Protein AF-A0A6B1FCC4-F1 (afdb_monomer_lite)

Structure (mmCIF, N/CA/C/O backbone):
data_AF-A0A6B1FCC4-F1
#
_entry.id   AF-A0A6B1FCC4-F1
#
loop_
_atom_site.group_PDB
_atom_site.id
_atom_site.type_symbol
_atom_site.label_atom_id
_atom_site.label_alt_id
_atom_site.label_comp_id
_atom_site.label_asym_id
_atom_site.label_entity_id
_atom_site.label_seq_id
_atom_site.pdbx_PDB_ins_code
_atom_site.Cartn_x
_atom_site.Cartn_y
_atom_site.Cartn_z
_atom_site.occupancy
_atom_site.B_iso_or_equiv
_atom_site.auth_seq_id
_atom_site.auth_comp_id
_atom_site.auth_asym_id
_atom_site.auth_atom_id
_atom_site.pdbx_PDB_model_num
ATOM 1 N N . MET A 1 1 ? -3.208 6.688 53.652 1.00 59.78 1 MET A N 1
ATOM 2 C CA . MET A 1 1 ? -4.272 6.665 52.628 1.00 59.78 1 MET A CA 1
ATOM 3 C C . MET A 1 1 ? -3.618 7.049 51.304 1.00 59.78 1 MET A C 1
ATOM 5 O O . MET A 1 1 ? -3.303 8.213 51.113 1.00 59.78 1 MET A O 1
ATOM 9 N N . TYR A 1 2 ? -3.248 6.060 50.486 1.00 59.16 2 TYR A N 1
ATOM 10 C CA . TYR A 1 2 ? -2.604 6.251 49.175 1.00 59.16 2 TYR A CA 1
ATOM 11 C C . TYR A 1 2 ? -3.686 6.532 48.119 1.00 59.16 2 TYR A C 1
ATOM 13 O O . TYR A 1 2 ? -4.648 5.762 48.076 1.00 59.16 2 TYR A O 1
ATOM 21 N N . PRO A 1 3 ? -3.566 7.548 47.248 1.00 72.44 3 PRO A N 1
ATOM 22 C CA . PRO A 1 3 ? -4.316 7.541 46.000 1.00 72.44 3 PRO A CA 1
ATOM 23 C C . PRO A 1 3 ? -3.693 6.515 45.024 1.00 72.44 3 PRO A C 1
ATOM 25 O O . PRO A 1 3 ? -2.464 6.442 44.930 1.00 72.44 3 PRO A O 1
ATOM 28 N N . PRO A 1 4 ? -4.497 5.703 44.312 1.00 66.06 4 PRO A N 1
ATOM 29 C CA . PRO A 1 4 ? -4.002 4.800 43.274 1.00 66.06 4 PRO A CA 1
ATOM 30 C C . PRO A 1 4 ? -3.546 5.554 42.002 1.00 66.06 4 PRO A C 1
ATOM 32 O O . PRO A 1 4 ? -3.928 6.708 41.793 1.00 66.06 4 PRO A O 1
ATOM 35 N N . PRO A 1 5 ? -2.704 4.917 41.162 1.00 59.31 5 PRO A N 1
ATOM 36 C CA . PRO A 1 5 ? -1.879 5.580 40.157 1.00 59.31 5 PRO A CA 1
ATOM 37 C C . PRO A 1 5 ? -2.600 5.889 38.834 1.00 59.31 5 PRO A C 1
ATOM 39 O O . PRO A 1 5 ? -3.477 5.155 38.391 1.00 59.31 5 PRO A O 1
ATOM 42 N N . VAL A 1 6 ? -2.146 6.993 38.230 1.00 55.78 6 VAL A N 1
ATOM 43 C CA . VAL A 1 6 ? -2.090 7.376 36.805 1.00 55.78 6 VAL A CA 1
ATOM 44 C C . VAL A 1 6 ? -2.977 6.584 35.839 1.00 55.78 6 VAL A C 1
ATOM 46 O O . VAL A 1 6 ? -2.739 5.415 35.542 1.00 55.78 6 VAL A O 1
ATOM 49 N N . ALA A 1 7 ? -3.933 7.308 35.254 1.00 50.50 7 ALA A N 1
ATOM 50 C CA . ALA A 1 7 ? -4.760 6.868 34.144 1.00 50.50 7 ALA A CA 1
ATOM 51 C C . ALA A 1 7 ? -3.927 6.270 32.994 1.00 50.50 7 ALA A C 1
ATOM 53 O O . ALA A 1 7 ? -3.061 6.914 32.401 1.00 50.50 7 ALA A O 1
ATOM 54 N N . SER A 1 8 ? -4.248 5.016 32.699 1.00 48.41 8 SER A N 1
ATOM 55 C CA . SER A 1 8 ? -4.041 4.264 31.469 1.00 48.41 8 SER A CA 1
ATOM 56 C C . SER A 1 8 ? -3.736 5.109 30.224 1.00 48.41 8 SER A C 1
ATOM 58 O O . SER A 1 8 ? -4.624 5.732 29.644 1.00 48.41 8 SER A O 1
ATOM 60 N N . HIS A 1 9 ? -2.497 5.014 29.736 1.00 48.09 9 HIS A N 1
ATOM 61 C CA . HIS A 1 9 ? -2.103 5.387 28.372 1.00 48.09 9 HIS A CA 1
ATOM 62 C C . HIS A 1 9 ? -2.623 4.356 27.358 1.00 48.09 9 HIS A C 1
ATOM 64 O O . HIS A 1 9 ? -1.858 3.763 26.597 1.00 48.09 9 HIS A O 1
ATOM 70 N N . LEU A 1 10 ? -3.934 4.111 27.339 1.00 56.69 10 LEU A N 1
ATOM 71 C CA . LEU A 1 10 ? -4.532 3.439 26.194 1.00 56.69 10 LEU A CA 1
ATOM 72 C C . LEU A 1 10 ? -4.536 4.459 25.062 1.00 56.69 10 LEU A C 1
ATOM 74 O O . LEU A 1 10 ? -5.371 5.361 25.030 1.00 56.69 10 LEU A O 1
ATOM 78 N N . GLY A 1 11 ? -3.528 4.352 24.192 1.00 51.94 11 GLY A N 1
ATOM 79 C CA . GLY A 1 11 ? -3.426 5.118 22.961 1.00 51.94 11 GLY A CA 1
ATOM 80 C C . GLY A 1 11 ? -4.750 5.035 22.220 1.00 51.94 11 GLY A C 1
ATOM 81 O O . GLY A 1 11 ? -5.096 3.995 21.662 1.00 51.94 11 GLY A O 1
ATOM 82 N N . ALA A 1 12 ? -5.515 6.124 22.278 1.00 59.56 12 ALA A N 1
ATOM 83 C CA . ALA A 1 12 ? -6.760 6.237 21.548 1.00 59.56 12 ALA A CA 1
ATOM 84 C C . ALA A 1 12 ? -6.462 5.975 20.062 1.00 59.56 12 ALA A C 1
ATOM 86 O O . ALA A 1 12 ? -5.468 6.514 19.556 1.00 59.56 12 ALA A O 1
ATOM 87 N N . PRO A 1 13 ? -7.278 5.171 19.354 1.00 53.16 13 PRO A N 1
ATOM 88 C CA . PRO A 1 13 ? -7.124 5.020 17.917 1.00 53.16 13 PRO A CA 1
ATOM 89 C C . PRO A 1 13 ? -7.157 6.418 17.301 1.00 53.16 13 PRO A C 1
ATOM 91 O O . PRO A 1 13 ? -8.094 7.193 17.518 1.00 53.16 13 PRO A O 1
ATOM 94 N N . LEU A 1 14 ? -6.072 6.779 16.614 1.00 53.84 14 LEU A N 1
ATOM 95 C CA . LEU A 1 14 ? -5.962 8.078 15.974 1.00 53.84 14 LEU A CA 1
ATOM 96 C C . LEU A 1 14 ? -7.146 8.228 15.010 1.00 53.84 14 LEU A C 1
ATOM 98 O O . LEU A 1 14 ? -7.435 7.297 14.257 1.00 53.84 14 LEU A O 1
ATOM 102 N N . PRO A 1 15 ? -7.841 9.376 15.012 1.00 51.91 15 PRO A N 1
ATOM 103 C CA . PRO A 1 15 ? -8.932 9.591 14.080 1.00 51.91 15 PRO A CA 1
ATOM 104 C C . PRO A 1 15 ? -8.414 9.449 12.636 1.00 51.91 15 PRO A C 1
ATOM 106 O O . PRO A 1 15 ? -7.266 9.820 12.373 1.00 51.91 15 PRO A O 1
ATOM 109 N N . PRO A 1 16 ? -9.225 8.943 11.689 1.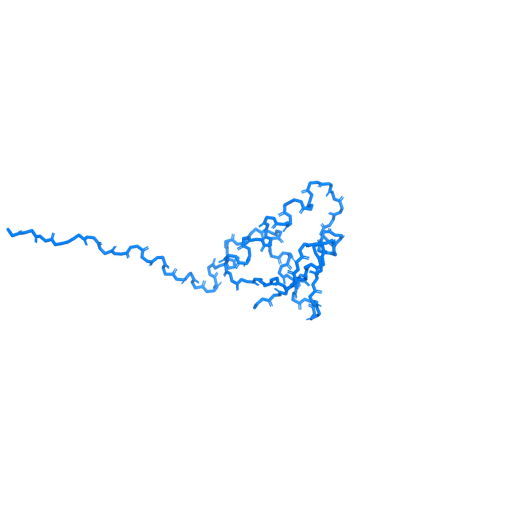00 54.12 16 PRO A N 1
ATOM 110 C CA . PRO A 1 16 ? -8.764 8.520 10.358 1.00 54.12 16 PRO A CA 1
ATOM 111 C C . PRO A 1 16 ? -7.996 9.623 9.612 1.00 54.12 16 PRO A C 1
ATOM 113 O O . PRO A 1 16 ? -6.943 9.379 9.029 1.00 54.12 16 PRO A O 1
ATOM 116 N N . HIS A 1 17 ? -8.432 10.875 9.769 1.00 52.09 17 HIS A N 1
ATOM 117 C CA . HIS A 1 17 ? -7.788 12.056 9.190 1.00 52.09 17 HIS A CA 1
ATOM 118 C C . HIS A 1 17 ? -6.388 12.374 9.763 1.00 52.09 17 HIS A C 1
ATOM 120 O O . HIS A 1 17 ? -5.619 13.119 9.156 1.00 52.09 17 HIS A O 1
ATOM 126 N N . LYS A 1 18 ? -6.037 11.878 10.960 1.00 52.50 18 LYS A N 1
ATOM 127 C CA . LYS A 1 18 ? -4.677 11.992 11.521 1.00 52.50 18 LYS A CA 1
ATOM 128 C C . LYS A 1 18 ? -3.765 10.892 10.997 1.00 52.50 18 LYS A C 1
ATOM 130 O O . LYS A 1 18 ? -2.583 11.168 10.808 1.00 52.50 18 LYS A O 1
ATOM 135 N N . VAL A 1 19 ? -4.300 9.698 10.742 1.00 55.72 19 VAL A N 1
ATOM 136 C CA . VAL A 1 19 ? -3.521 8.592 10.176 1.00 55.72 19 VAL A CA 1
ATOM 137 C C . VAL A 1 19 ? -2.995 8.994 8.800 1.00 55.72 19 VAL A C 1
ATOM 139 O O . VAL A 1 19 ? -1.795 8.913 8.567 1.00 55.72 19 VAL A O 1
ATOM 142 N N . GLU A 1 20 ? -3.839 9.590 7.951 1.00 57.88 20 GLU A N 1
ATOM 143 C CA . GLU A 1 20 ? -3.426 10.090 6.631 1.00 57.88 20 GLU A CA 1
ATOM 144 C C . GLU A 1 20 ? -2.318 11.152 6.692 1.00 57.88 20 GLU A C 1
ATOM 146 O O . GLU A 1 20 ? -1.459 11.195 5.808 1.00 57.88 20 GLU A O 1
ATOM 151 N N . ARG A 1 21 ? -2.277 11.982 7.748 1.00 60.94 21 ARG A N 1
ATOM 152 C CA . ARG A 1 21 ? -1.224 12.995 7.948 1.00 60.94 21 ARG A CA 1
ATOM 153 C C . ARG A 1 21 ? 0.125 12.408 8.371 1.00 60.94 21 ARG A C 1
ATOM 155 O O . ARG A 1 21 ? 1.137 13.046 8.104 1.00 60.94 21 ARG A O 1
ATOM 162 N N . GLY A 1 22 ? 0.144 11.224 8.985 1.00 77.25 22 GLY A N 1
ATOM 163 C CA . GLY A 1 22 ? 1.368 10.533 9.411 1.00 77.25 22 GLY A CA 1
ATOM 164 C C . GLY A 1 22 ? 2.006 9.641 8.343 1.00 77.25 22 GLY A C 1
ATOM 165 O O . GLY A 1 22 ? 3.140 9.209 8.524 1.00 77.25 22 GLY A O 1
ATOM 166 N N . LEU A 1 23 ? 1.302 9.370 7.238 1.00 86.69 23 LEU A N 1
ATOM 167 C CA . LEU A 1 23 ? 1.809 8.490 6.187 1.00 86.69 23 LEU A CA 1
ATOM 168 C C . LEU A 1 23 ? 2.950 9.133 5.398 1.00 86.69 23 LEU A C 1
ATOM 170 O O . LEU A 1 23 ? 2.846 10.276 4.936 1.00 86.69 23 LEU A O 1
ATOM 174 N N . SER A 1 24 ? 4.003 8.349 5.166 1.00 89.88 24 SER A N 1
ATOM 175 C CA . SER A 1 24 ? 5.060 8.717 4.225 1.00 89.88 24 SER A CA 1
ATOM 176 C C . SER A 1 24 ? 4.497 8.828 2.801 1.00 89.88 24 SER A C 1
ATOM 178 O O . SER A 1 24 ? 3.472 8.226 2.463 1.00 89.88 24 SER A O 1
ATOM 180 N N . GLY A 1 25 ? 5.182 9.569 1.922 1.00 89.94 25 GLY A N 1
ATOM 181 C CA . GLY A 1 25 ? 4.781 9.665 0.511 1.00 89.94 25 GLY A CA 1
ATOM 182 C C . GLY A 1 25 ? 4.670 8.293 -0.167 1.00 89.94 25 GLY A C 1
ATOM 183 O O . GLY A 1 25 ? 3.761 8.066 -0.962 1.00 89.94 25 GLY A O 1
ATOM 184 N N . ARG A 1 26 ? 5.527 7.342 0.223 1.00 90.94 26 ARG A N 1
ATOM 185 C CA . ARG A 1 26 ? 5.516 5.973 -0.301 1.00 90.94 26 ARG A CA 1
ATOM 186 C C . ARG A 1 26 ? 4.359 5.145 0.231 1.00 90.94 26 ARG A C 1
ATOM 188 O O . ARG A 1 26 ? 3.720 4.449 -0.542 1.00 90.94 26 ARG A O 1
ATOM 195 N N . GLN A 1 27 ? 4.045 5.258 1.518 1.00 93.12 27 GLN A N 1
ATOM 196 C CA . GLN A 1 27 ? 2.881 4.591 2.102 1.00 93.12 27 GLN A CA 1
ATOM 197 C C . GLN A 1 27 ? 1.582 5.060 1.440 1.00 93.12 27 GLN A C 1
ATOM 199 O O . GLN A 1 27 ? 0.726 4.238 1.126 1.00 93.12 27 GLN A O 1
ATOM 204 N N . ARG A 1 28 ? 1.457 6.365 1.154 1.00 93.56 28 ARG A N 1
ATOM 205 C CA . ARG A 1 28 ? 0.325 6.902 0.379 1.00 93.56 28 ARG A CA 1
ATOM 206 C C . ARG A 1 28 ? 0.285 6.336 -1.039 1.00 93.56 28 ARG A C 1
ATOM 208 O O . ARG A 1 28 ? -0.782 5.928 -1.485 1.00 93.56 28 ARG A O 1
ATOM 215 N N . ALA A 1 29 ? 1.431 6.260 -1.717 1.00 93.31 29 ALA A N 1
ATOM 216 C CA . ALA A 1 29 ? 1.517 5.657 -3.045 1.00 93.31 29 ALA A CA 1
ATOM 217 C C . ALA A 1 29 ? 1.107 4.174 -3.025 1.00 93.31 29 ALA A C 1
ATOM 219 O O . ALA A 1 29 ? 0.278 3.765 -3.830 1.00 93.31 29 ALA A O 1
ATOM 220 N N . ILE A 1 30 ? 1.591 3.392 -2.053 1.00 94.31 30 ILE A N 1
ATOM 221 C CA . ILE A 1 30 ? 1.195 1.989 -1.855 1.00 94.31 30 ILE A CA 1
ATOM 222 C C . ILE A 1 30 ? -0.319 1.878 -1.658 1.00 94.31 30 ILE A C 1
ATOM 224 O O . ILE A 1 30 ? -0.953 1.061 -2.316 1.00 94.31 30 ILE A O 1
ATOM 228 N N . LEU A 1 31 ? -0.918 2.697 -0.789 1.00 94.31 31 LEU A N 1
ATOM 229 C CA . LEU A 1 31 ? -2.368 2.666 -0.570 1.00 94.31 31 LEU A CA 1
ATOM 230 C C . LEU A 1 31 ? -3.160 3.033 -1.825 1.00 94.31 31 LEU A C 1
ATOM 232 O O . LEU A 1 31 ? -4.211 2.440 -2.045 1.00 94.31 31 LEU A O 1
ATOM 236 N N . SER A 1 32 ? -2.663 3.964 -2.644 1.00 94.19 32 SER A N 1
ATOM 237 C CA . SER A 1 32 ? -3.271 4.280 -3.941 1.00 94.19 32 SER A CA 1
ATOM 238 C C . SER A 1 32 ? -3.230 3.069 -4.872 1.00 94.19 32 SER A C 1
ATOM 240 O O . SER A 1 32 ? -4.268 2.660 -5.375 1.00 94.19 32 SER A O 1
ATOM 242 N N . LEU A 1 33 ? -2.069 2.418 -5.013 1.00 94.81 33 LEU A N 1
ATOM 243 C CA . LEU A 1 33 ? -1.930 1.212 -5.839 1.00 94.81 33 LEU A CA 1
ATOM 244 C C . LEU A 1 33 ? -2.855 0.080 -5.370 1.00 94.81 33 LEU A C 1
ATOM 246 O O . LEU A 1 33 ? -3.482 -0.592 -6.181 1.00 94.81 33 LEU A O 1
ATOM 250 N N . LEU A 1 34 ? -2.961 -0.122 -4.055 1.00 94.44 34 LEU A N 1
ATOM 251 C CA . LEU A 1 34 ? -3.851 -1.126 -3.473 1.00 94.44 34 LEU A CA 1
ATOM 252 C C . LEU A 1 34 ? -5.336 -0.776 -3.641 1.00 94.44 34 LEU A C 1
ATOM 254 O O . LEU A 1 34 ? -6.163 -1.679 -3.681 1.00 94.44 34 LEU A O 1
ATOM 258 N N . ASN A 1 35 ? -5.680 0.511 -3.710 1.00 93.88 35 ASN A N 1
ATOM 259 C CA . ASN A 1 35 ? -7.043 0.965 -3.967 1.00 93.88 35 ASN A CA 1
ATOM 260 C C . ASN A 1 35 ? -7.476 0.689 -5.411 1.00 93.88 35 ASN A C 1
ATOM 262 O O . ASN A 1 35 ? -8.635 0.365 -5.653 1.00 93.88 35 ASN A O 1
ATOM 266 N N . ASP A 1 36 ? -6.538 0.801 -6.349 1.00 93.81 36 ASP A N 1
ATOM 267 C CA . ASP A 1 36 ? -6.793 0.633 -7.780 1.00 93.81 36 ASP A CA 1
ATOM 268 C C . ASP A 1 36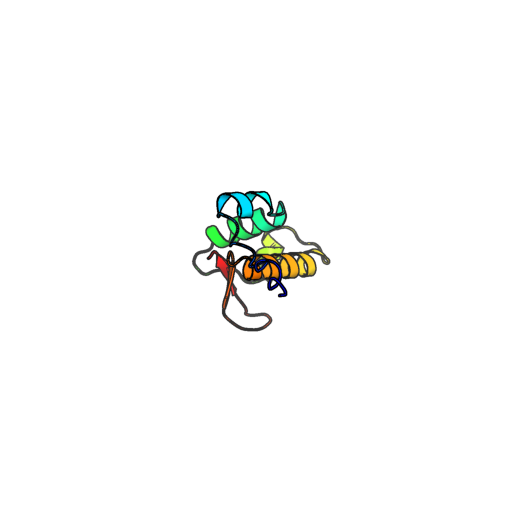 ? -6.769 -0.848 -8.216 1.00 93.81 36 ASP A C 1
ATOM 270 O O . ASP A 1 36 ? -7.151 -1.176 -9.339 1.00 93.81 36 ASP A O 1
ATOM 274 N N . ALA A 1 37 ? -6.357 -1.758 -7.325 1.00 92.69 37 ALA A N 1
ATOM 275 C CA . ALA A 1 37 ? -6.238 -3.192 -7.576 1.00 92.69 37 ALA A CA 1
ATOM 276 C C . ALA A 1 37 ? -7.236 -4.011 -6.725 1.00 92.69 37 ALA A C 1
ATOM 278 O O . ALA A 1 37 ? -6.893 -4.441 -5.619 1.00 92.69 37 ALA A O 1
ATOM 279 N N . PRO A 1 38 ? -8.457 -4.292 -7.226 1.00 86.75 38 PRO A N 1
ATOM 280 C CA . PRO A 1 38 ? -9.489 -5.008 -6.464 1.00 86.75 38 PRO A CA 1
ATOM 281 C C . PRO A 1 38 ? -9.092 -6.452 -6.105 1.00 86.75 38 PRO A C 1
ATOM 283 O O . PRO A 1 38 ? -9.427 -6.943 -5.027 1.00 86.75 38 PRO A O 1
ATOM 286 N N . ASP A 1 39 ? -8.298 -7.109 -6.955 1.00 91.00 39 ASP A N 1
ATOM 287 C CA . ASP A 1 39 ? -7.759 -8.462 -6.718 1.00 91.00 39 ASP A CA 1
ATOM 288 C C . ASP A 1 39 ? -6.489 -8.466 -5.844 1.00 91.00 39 ASP A C 1
ATOM 290 O O . ASP A 1 39 ? -5.833 -9.497 -5.634 1.00 91.00 39 ASP A O 1
ATOM 294 N N . GLY A 1 40 ? -6.123 -7.288 -5.345 1.00 93.25 40 GLY A N 1
ATOM 295 C CA . GLY A 1 4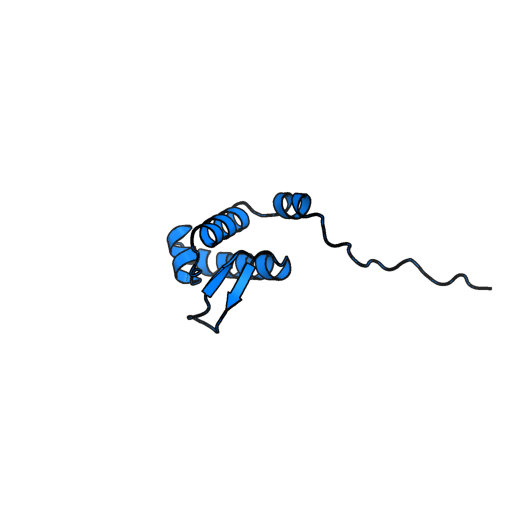0 ? -4.926 -7.045 -4.570 1.00 93.25 40 GLY A CA 1
ATOM 296 C C . GLY A 1 40 ? -3.636 -7.132 -5.382 1.00 93.25 40 GLY A C 1
ATOM 297 O O . GLY A 1 40 ? -3.638 -7.504 -6.553 1.00 93.25 40 GLY A O 1
ATOM 298 N N . LEU A 1 41 ? -2.507 -6.810 -4.749 1.00 94.81 41 LEU A N 1
ATOM 299 C CA . LEU A 1 41 ? -1.184 -6.795 -5.385 1.00 94.81 41 LEU A CA 1
ATOM 300 C C . LEU A 1 41 ? -0.154 -7.610 -4.607 1.00 94.81 41 LEU A C 1
ATOM 302 O O . LEU A 1 41 ? -0.010 -7.488 -3.393 1.00 94.81 41 LEU A O 1
ATOM 306 N N . ALA A 1 42 ? 0.627 -8.422 -5.302 1.00 94.12 42 ALA A N 1
ATOM 307 C CA . ALA A 1 42 ? 1.809 -9.053 -4.744 1.00 94.12 42 ALA A CA 1
ATOM 308 C C . ALA A 1 42 ? 2.901 -8.010 -4.462 1.00 94.12 42 ALA A C 1
ATOM 310 O O . ALA A 1 42 ? 3.029 -7.003 -5.153 1.00 94.12 42 ALA A O 1
ATOM 311 N N . LEU A 1 43 ? 3.774 -8.299 -3.490 1.00 91.75 43 LEU A N 1
ATOM 312 C CA . LEU A 1 43 ? 4.898 -7.415 -3.143 1.00 91.75 43 LEU A CA 1
ATOM 313 C C . LEU A 1 43 ? 5.745 -7.029 -4.365 1.00 91.75 43 LEU A C 1
ATOM 315 O O . LEU A 1 43 ? 6.214 -5.902 -4.446 1.00 91.75 43 LEU A O 1
ATOM 319 N N . ARG A 1 44 ? 5.969 -7.971 -5.288 1.00 90.56 44 ARG A N 1
ATOM 320 C CA . ARG A 1 44 ? 6.733 -7.703 -6.510 1.00 90.56 44 ARG A CA 1
ATOM 321 C C . ARG A 1 44 ? 6.018 -6.685 -7.399 1.00 90.56 44 ARG A C 1
ATOM 323 O O . ARG A 1 44 ? 6.657 -5.739 -7.816 1.00 90.56 44 ARG A O 1
ATOM 330 N N . GLU A 1 45 ? 4.714 -6.843 -7.611 1.00 92.50 45 GLU A N 1
ATOM 331 C CA . GLU A 1 45 ? 3.914 -5.925 -8.435 1.00 92.50 45 GLU A CA 1
ATOM 332 C C . GLU A 1 45 ? 3.944 -4.503 -7.854 1.00 92.50 45 GLU A C 1
ATOM 334 O O . GLU A 1 45 ? 4.152 -3.542 -8.583 1.00 92.50 45 GLU A O 1
ATOM 339 N N . ILE A 1 46 ? 3.832 -4.367 -6.527 1.00 92.75 46 ILE A N 1
ATOM 340 C CA . ILE A 1 46 ? 3.914 -3.064 -5.845 1.00 92.75 46 ILE A CA 1
ATOM 341 C C . ILE A 1 46 ? 5.292 -2.416 -6.049 1.00 92.75 46 ILE A C 1
ATOM 343 O O . ILE A 1 46 ? 5.378 -1.218 -6.294 1.00 92.75 46 ILE A O 1
ATOM 347 N N . VAL A 1 47 ? 6.373 -3.195 -5.947 1.00 92.00 47 VAL A N 1
ATOM 348 C CA . VAL A 1 47 ? 7.743 -2.699 -6.172 1.00 92.00 47 VAL A CA 1
ATOM 349 C C . VAL A 1 47 ? 7.939 -2.282 -7.628 1.00 92.00 47 VAL A C 1
ATOM 351 O O . VAL A 1 47 ? 8.418 -1.178 -7.875 1.00 92.00 47 VAL A O 1
ATOM 354 N N . ASP A 1 48 ? 7.512 -3.123 -8.571 1.00 91.62 48 ASP A N 1
ATOM 355 C CA . ASP A 1 48 ? 7.631 -2.866 -10.008 1.00 91.62 48 ASP A CA 1
ATOM 356 C C . ASP A 1 48 ? 6.883 -1.568 -10.399 1.00 91.62 48 ASP A C 1
ATOM 358 O O . ASP A 1 48 ? 7.357 -0.811 -11.246 1.00 91.62 48 ASP A O 1
ATOM 362 N N . LEU A 1 49 ? 5.756 -1.263 -9.737 1.00 91.75 49 LEU A N 1
ATOM 363 C CA . LEU A 1 49 ? 4.962 -0.042 -9.949 1.00 91.75 49 LEU A CA 1
ATOM 364 C C . LEU A 1 49 ? 5.539 1.216 -9.273 1.00 91.75 49 LEU A C 1
ATOM 366 O O . LEU A 1 49 ? 5.314 2.321 -9.764 1.00 91.75 49 LEU A O 1
ATOM 370 N N . LEU A 1 50 ? 6.265 1.082 -8.158 1.00 88.75 50 LEU A N 1
ATOM 371 C CA . LEU A 1 50 ? 6.877 2.215 -7.441 1.00 88.75 50 LEU A CA 1
ATOM 372 C C . LEU A 1 50 ? 8.262 2.601 -7.974 1.00 88.75 50 LEU A C 1
ATOM 374 O O . LEU A 1 50 ? 8.720 3.718 -7.731 1.00 88.75 50 LEU A O 1
ATOM 378 N N . GLY A 1 51 ? 8.915 1.697 -8.702 1.00 82.31 51 GLY A N 1
ATOM 379 C CA . GL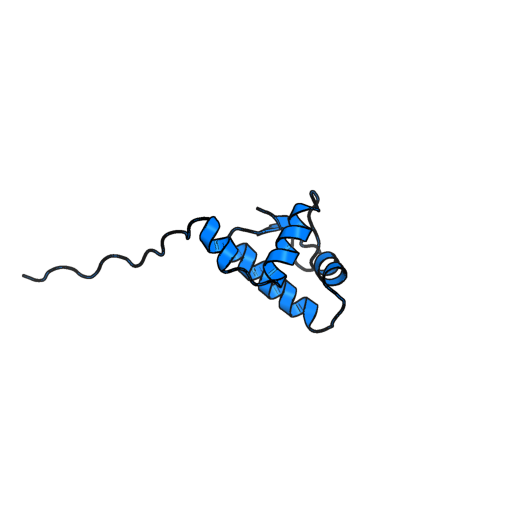Y A 1 51 ? 10.216 1.915 -9.322 1.00 82.31 51 GLY A CA 1
ATOM 380 C C . GLY A 1 51 ? 11.234 0.855 -8.912 1.00 82.31 51 GLY A C 1
ATOM 381 O O . GLY A 1 51 ? 11.403 0.528 -7.738 1.00 82.31 51 GLY A O 1
ATOM 382 N N . ASN A 1 52 ? 11.947 0.324 -9.904 1.00 68.12 52 ASN A N 1
ATOM 383 C CA . ASN A 1 52 ? 12.903 -0.762 -9.718 1.00 68.12 52 ASN A CA 1
ATOM 384 C C . ASN A 1 52 ? 14.204 -0.267 -9.071 1.00 68.12 52 ASN A C 1
ATOM 386 O O . ASN A 1 52 ? 15.054 0.323 -9.734 1.00 68.12 52 ASN A O 1
ATOM 390 N N . GLY A 1 53 ? 14.374 -0.563 -7.783 1.00 69.38 53 GLY A N 1
ATOM 391 C CA . GLY A 1 53 ? 15.654 -0.490 -7.079 1.00 69.38 53 GLY A CA 1
ATOM 392 C C . GLY A 1 53 ? 15.813 -1.674 -6.124 1.00 69.38 53 GLY A C 1
ATOM 393 O O . GLY A 1 53 ? 14.842 -2.094 -5.494 1.00 69.38 53 GLY A O 1
ATOM 394 N N . ASP A 1 54 ? 17.026 -2.213 -5.987 1.00 70.19 54 ASP A N 1
ATOM 395 C CA . ASP A 1 54 ? 17.287 -3.389 -5.136 1.00 70.19 54 ASP A CA 1
ATOM 396 C C . ASP A 1 54 ? 16.908 -3.152 -3.660 1.00 70.19 54 ASP A C 1
ATOM 398 O O . ASP A 1 54 ? 16.371 -4.038 -2.986 1.00 70.19 54 ASP A O 1
ATOM 402 N N . ASP A 1 55 ? 17.084 -1.921 -3.173 1.00 79.94 55 ASP A N 1
ATOM 403 C CA . ASP A 1 55 ? 16.673 -1.511 -1.825 1.00 79.94 55 ASP A CA 1
ATOM 404 C C . ASP A 1 55 ? 15.156 -1.333 -1.676 1.00 79.94 55 ASP A C 1
ATOM 406 O O . ASP A 1 55 ? 14.613 -1.388 -0.564 1.00 79.94 55 ASP A O 1
ATOM 410 N N . GLU A 1 56 ? 14.448 -1.130 -2.785 1.00 85.88 56 GLU A N 1
ATOM 411 C CA . GLU A 1 56 ? 13.048 -0.721 -2.779 1.00 85.88 56 GLU A CA 1
ATOM 412 C C . GLU A 1 56 ? 12.154 -1.845 -2.261 1.00 85.88 56 GLU A C 1
ATOM 414 O O . GLU A 1 56 ? 11.264 -1.619 -1.443 1.00 85.88 56 GLU A O 1
ATOM 419 N N . ARG A 1 57 ? 12.487 -3.098 -2.585 1.00 88.94 57 ARG A N 1
ATOM 420 C CA . ARG A 1 57 ? 11.751 -4.266 -2.090 1.00 88.94 57 ARG A CA 1
ATOM 421 C C . ARG A 1 57 ? 11.738 -4.373 -0.568 1.00 88.94 57 ARG A C 1
ATOM 423 O O . ARG A 1 57 ? 10.717 -4.752 0.014 1.00 88.94 57 ARG A O 1
ATOM 430 N N . ARG A 1 58 ? 12.869 -4.097 0.091 1.00 89.62 58 ARG A N 1
ATOM 431 C CA . ARG A 1 58 ? 12.959 -4.163 1.558 1.00 89.62 58 ARG A CA 1
ATOM 432 C C . ARG A 1 58 ? 12.139 -3.046 2.192 1.00 89.62 58 ARG A C 1
ATOM 434 O O . ARG A 1 58 ? 11.434 -3.302 3.166 1.00 89.62 58 ARG A O 1
ATOM 441 N N . ARG A 1 59 ? 12.213 -1.843 1.624 1.00 91.44 59 ARG A N 1
ATOM 442 C CA . ARG A 1 59 ? 11.490 -0.667 2.114 1.00 91.44 59 ARG A CA 1
ATOM 443 C C . ARG A 1 59 ? 9.979 -0.819 1.936 1.00 91.44 59 ARG A C 1
ATOM 445 O O . ARG A 1 59 ? 9.268 -0.730 2.926 1.00 91.44 59 ARG A O 1
ATOM 452 N N . VAL A 1 60 ? 9.511 -1.215 0.748 1.00 92.50 60 VAL A N 1
ATOM 453 C CA . VAL A 1 60 ? 8.086 -1.498 0.481 1.00 92.50 60 VAL A CA 1
ATOM 454 C C . VAL A 1 60 ? 7.545 -2.574 1.423 1.00 92.50 60 VAL A C 1
ATOM 456 O O . VAL A 1 60 ? 6.428 -2.459 1.920 1.00 92.50 60 VAL A O 1
ATOM 459 N N . ARG A 1 61 ? 8.334 -3.611 1.736 1.00 92.19 61 ARG A N 1
ATOM 460 C CA . ARG A 1 61 ? 7.925 -4.614 2.731 1.00 92.19 61 ARG A CA 1
ATOM 461 C C . ARG A 1 61 ? 7.759 -4.014 4.132 1.00 92.19 61 ARG A C 1
ATOM 463 O O . ARG A 1 61 ? 6.831 -4.415 4.827 1.00 92.19 61 ARG A O 1
ATOM 470 N N . SER A 1 62 ? 8.649 -3.108 4.540 1.00 93.12 62 SER A N 1
ATOM 471 C CA . SER A 1 62 ? 8.531 -2.394 5.818 1.00 93.12 62 SER A CA 1
ATOM 472 C C . SER A 1 62 ? 7.277 -1.524 5.835 1.00 93.12 62 SER A C 1
ATOM 474 O O . SER A 1 62 ? 6.462 -1.660 6.738 1.00 93.12 62 SER A O 1
ATOM 476 N N . ASP A 1 63 ? 7.058 -0.733 4.783 1.00 94.00 63 ASP A N 1
ATOM 477 C CA . ASP A 1 63 ? 5.885 0.135 4.672 1.00 94.00 63 ASP A CA 1
ATOM 478 C C . ASP A 1 63 ? 4.572 -0.658 4.691 1.00 94.00 63 ASP A C 1
ATOM 480 O O . ASP A 1 63 ? 3.623 -0.264 5.360 1.00 94.00 63 ASP A O 1
ATOM 484 N N . LEU A 1 64 ? 4.505 -1.808 4.012 1.00 93.75 64 LEU A N 1
ATOM 485 C CA . LEU A 1 64 ? 3.338 -2.696 4.060 1.00 93.75 64 LEU A CA 1
ATOM 486 C C . LEU A 1 64 ? 3.099 -3.277 5.462 1.00 93.75 64 LEU A C 1
ATOM 488 O O . LEU A 1 64 ? 1.949 -3.434 5.876 1.00 93.75 64 LEU A O 1
ATOM 492 N N . ALA A 1 65 ? 4.165 -3.588 6.205 1.00 93.19 65 ALA A N 1
ATOM 493 C CA . ALA A 1 65 ? 4.049 -4.036 7.590 1.00 93.19 65 ALA A CA 1
ATOM 494 C C . ALA A 1 65 ? 3.506 -2.919 8.496 1.00 93.19 65 ALA A C 1
ATOM 496 O O . ALA A 1 65 ? 2.587 -3.174 9.278 1.00 93.19 65 ALA A O 1
ATOM 497 N N . ASP A 1 66 ? 3.995 -1.689 8.330 1.00 92.88 66 ASP A N 1
ATOM 498 C CA . ASP A 1 66 ? 3.521 -0.515 9.068 1.00 92.88 66 ASP A CA 1
ATOM 499 C C . ASP A 1 66 ? 2.052 -0.205 8.735 1.00 92.88 66 ASP A C 1
ATOM 501 O O . ASP A 1 66 ? 1.224 -0.027 9.630 1.00 92.88 66 ASP A O 1
ATOM 505 N N . LEU A 1 67 ? 1.687 -0.225 7.448 1.00 92.88 67 LEU A N 1
ATOM 506 C CA . LEU A 1 67 ? 0.307 -0.054 6.979 1.00 92.88 67 LEU A CA 1
ATOM 507 C C . LEU A 1 67 ? -0.634 -1.116 7.554 1.00 92.88 67 LEU A C 1
ATOM 509 O O . LEU A 1 67 ? -1.761 -0.801 7.940 1.00 92.88 67 LEU A O 1
ATOM 513 N N . ARG A 1 68 ? -0.179 -2.366 7.666 1.00 92.88 68 ARG A N 1
ATOM 514 C CA . ARG A 1 68 ? -0.944 -3.433 8.321 1.00 92.88 68 ARG A CA 1
ATOM 515 C C . ARG A 1 68 ? -1.093 -3.203 9.818 1.00 92.88 68 ARG A C 1
ATOM 517 O O . ARG A 1 68 ? -2.184 -3.423 10.340 1.00 92.88 68 ARG A O 1
ATOM 524 N N . ALA A 1 69 ? -0.041 -2.758 10.501 1.00 90.94 69 ALA A N 1
ATOM 525 C CA . ALA A 1 69 ? -0.098 -2.427 11.924 1.00 90.94 69 ALA A CA 1
ATOM 526 C C . ALA A 1 69 ? -1.075 -1.270 12.204 1.00 90.94 69 ALA A C 1
ATOM 528 O O . ALA A 1 69 ? -1.793 -1.300 13.200 1.00 90.94 69 ALA A O 1
ATOM 529 N N . MET A 1 70 ? -1.173 -0.303 11.284 1.00 90.81 70 MET A N 1
ATOM 530 C CA . MET A 1 70 ? -2.170 0.776 11.321 1.00 90.81 70 MET A CA 1
ATOM 531 C C . MET A 1 70 ? -3.582 0.334 10.905 1.00 90.81 70 MET A C 1
ATOM 533 O O . MET A 1 70 ? -4.522 1.119 10.998 1.00 90.81 70 MET A O 1
ATOM 537 N N . GLY A 1 71 ? -3.752 -0.905 10.435 1.00 91.56 71 GLY A N 1
ATOM 538 C CA . GLY A 1 71 ? -5.035 -1.414 9.963 1.00 91.56 71 GLY A CA 1
ATOM 539 C C . GLY A 1 71 ? -5.486 -0.831 8.622 1.00 91.56 71 GLY A C 1
ATOM 540 O O . GLY A 1 71 ? -6.674 -0.869 8.340 1.00 91.56 71 GLY A O 1
ATOM 541 N N . LEU A 1 72 ? -4.570 -0.315 7.800 1.00 91.69 72 LEU A N 1
ATOM 542 C CA .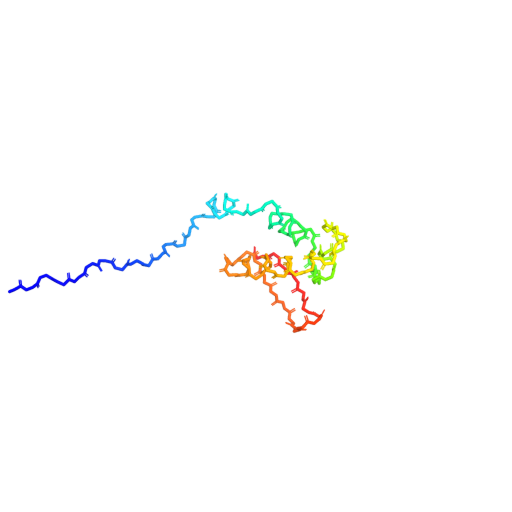 LEU A 1 72 ? -4.866 0.268 6.482 1.00 91.69 72 LEU A CA 1
ATOM 543 C C . LEU A 1 72 ? -4.645 -0.702 5.314 1.00 91.69 72 LEU A C 1
ATOM 545 O O . LEU A 1 72 ? -5.111 -0.456 4.203 1.00 91.69 72 LEU A O 1
ATOM 549 N N . ALA A 1 73 ? -3.921 -1.794 5.555 1.00 93.88 73 ALA A N 1
ATOM 550 C CA . ALA A 1 73 ? -3.681 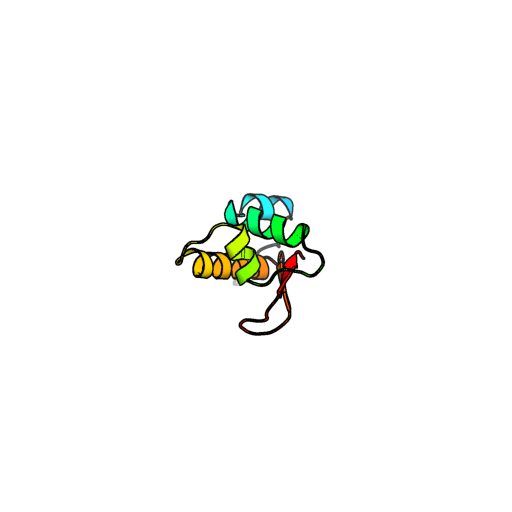-2.840 4.572 1.00 93.88 73 ALA A CA 1
ATOM 551 C C . ALA A 1 73 ? -3.819 -4.228 5.203 1.00 93.88 73 ALA A C 1
ATOM 553 O O . ALA A 1 73 ? -3.550 -4.424 6.393 1.00 93.88 73 ALA A O 1
ATOM 554 N N . VAL A 1 74 ? -4.205 -5.212 4.397 1.00 94.06 74 VAL A N 1
ATOM 555 C CA . VAL A 1 74 ? -4.297 -6.616 4.803 1.00 94.06 74 VAL A CA 1
ATOM 556 C C . VAL A 1 74 ? -3.556 -7.501 3.810 1.00 94.06 74 VAL A C 1
ATOM 558 O O . VAL A 1 74 ? -3.649 -7.306 2.603 1.00 94.06 74 VAL A O 1
ATOM 561 N N . ALA A 1 75 ? -2.810 -8.472 4.335 1.00 93.31 75 ALA A N 1
ATOM 562 C CA . ALA A 1 75 ? -2.145 -9.492 3.538 1.00 93.31 75 ALA A CA 1
ATOM 563 C C . ALA A 1 75 ? -2.934 -10.803 3.608 1.00 93.31 75 ALA A C 1
ATOM 565 O O . ALA A 1 75 ? -3.246 -11.260 4.710 1.00 93.31 75 ALA A O 1
ATOM 566 N N . ILE A 1 76 ? -3.187 -11.435 2.462 1.00 93.00 76 ILE A N 1
ATOM 567 C CA . ILE A 1 76 ? -3.716 -12.807 2.386 1.00 93.00 76 ILE A CA 1
ATOM 568 C C . ILE A 1 76 ? -2.668 -13.700 1.715 1.00 93.00 76 ILE A C 1
ATOM 570 O O . ILE A 1 76 ? -2.054 -13.319 0.717 1.00 93.00 76 ILE A O 1
ATOM 574 N N . GLY A 1 77 ? -2.454 -14.895 2.271 1.00 88.00 77 GLY A N 1
ATOM 575 C CA . GLY A 1 77 ? -1.447 -15.856 1.810 1.00 88.00 77 GLY A CA 1
ATOM 576 C C . GLY A 1 77 ? -0.107 -15.755 2.548 1.00 88.00 77 GLY A C 1
ATOM 577 O O . GLY A 1 77 ? 0.044 -15.006 3.513 1.00 88.00 77 GLY A O 1
ATOM 578 N N . HIS A 1 78 ? 0.878 -16.539 2.098 1.00 79.38 78 HIS A N 1
ATOM 579 C CA . HIS A 1 78 ? 2.175 -16.683 2.768 1.00 79.38 78 HIS A CA 1
ATOM 580 C C . HIS A 1 78 ? 3.354 -16.466 1.809 1.00 79.38 78 HIS A C 1
ATOM 582 O O . HIS A 1 78 ? 3.329 -16.856 0.640 1.00 79.38 78 HIS A O 1
ATOM 588 N N . GLY A 1 79 ? 4.433 -15.877 2.331 1.00 75.50 79 GLY A N 1
ATOM 589 C CA . GLY A 1 79 ? 5.713 -15.772 1.632 1.00 75.50 79 GLY A CA 1
ATOM 590 C C . GLY A 1 79 ? 5.637 -14.988 0.317 1.00 75.50 79 GLY A C 1
ATOM 591 O O . GLY A 1 79 ? 5.177 -13.850 0.283 1.00 75.50 79 GLY A O 1
ATOM 592 N N . ARG A 1 80 ? 6.147 -15.581 -0.772 1.00 71.69 80 ARG A N 1
ATOM 593 C CA . ARG A 1 80 ? 6.248 -14.921 -2.089 1.00 71.69 80 ARG A CA 1
ATOM 594 C C . ARG A 1 80 ? 4.901 -14.762 -2.802 1.00 71.69 80 ARG A C 1
ATOM 596 O O . ARG A 1 80 ? 4.819 -13.928 -3.693 1.00 71.69 80 ARG A O 1
ATOM 603 N N . GLY A 1 81 ? 3.891 -15.544 -2.418 1.00 83.94 81 GLY A N 1
ATOM 604 C CA . GLY A 1 81 ? 2.543 -15.491 -2.991 1.00 83.94 81 GLY A CA 1
ATOM 605 C C . GLY A 1 81 ? 1.559 -14.642 -2.187 1.00 83.94 81 GLY A C 1
ATOM 606 O O . GLY A 1 81 ? 0.378 -14.627 -2.515 1.00 83.94 81 GLY A O 1
ATOM 607 N N . ALA A 1 82 ? 2.013 -13.970 -1.123 1.00 90.50 82 ALA A N 1
ATOM 608 C CA . ALA A 1 82 ? 1.149 -13.095 -0.342 1.00 90.50 82 ALA A CA 1
ATOM 609 C C . ALA A 1 82 ? 0.680 -11.904 -1.192 1.00 90.50 82 ALA A C 1
ATOM 611 O O . ALA A 1 82 ? 1.501 -11.231 -1.828 1.00 90.50 82 ALA A O 1
ATOM 612 N N . ARG A 1 83 ? -0.628 -11.643 -1.168 1.00 95.12 83 ARG A N 1
ATOM 613 C CA . ARG A 1 83 ? -1.261 -10.515 -1.855 1.00 95.12 83 ARG A CA 1
ATOM 614 C C . ARG A 1 83 ? -1.742 -9.455 -0.858 1.00 95.12 83 ARG A C 1
ATOM 616 O O . ARG A 1 83 ? -2.132 -9.757 0.267 1.00 95.12 83 ARG A O 1
ATOM 623 N N . TRP A 1 84 ? -1.580 -8.227 -1.322 1.00 95.06 84 TRP A N 1
ATOM 624 C CA . TRP A 1 84 ? -1.900 -6.889 -0.839 1.00 95.06 84 TRP A CA 1
ATOM 625 C C . TRP A 1 84 ? -3.335 -6.426 -1.032 1.00 95.06 84 TRP A C 1
ATOM 627 O O . TRP A 1 84 ? -3.660 -6.240 -2.190 1.00 95.06 84 TRP A O 1
ATOM 637 N N . TRP A 1 85 ? -4.138 -6.118 -0.012 1.00 95.00 85 TRP A N 1
ATOM 638 C CA . TRP A 1 85 ? -5.369 -5.325 -0.196 1.00 95.00 85 TRP A CA 1
ATOM 639 C C . TRP A 1 85 ? -5.377 -4.084 0.685 1.00 95.00 85 TRP A C 1
ATOM 641 O O . TRP A 1 85 ? -4.846 -4.102 1.801 1.00 95.00 85 TRP A O 1
ATOM 651 N N . ARG A 1 86 ? -6.021 -3.021 0.195 1.00 92.06 86 ARG A N 1
ATOM 652 C CA . ARG A 1 86 ? -6.414 -1.884 1.029 1.00 92.06 86 ARG A CA 1
ATOM 653 C C . ARG A 1 86 ? -7.569 -2.316 1.937 1.00 92.06 86 ARG A C 1
ATOM 655 O O . ARG A 1 86 ? -8.446 -3.056 1.496 1.00 92.06 86 ARG A O 1
ATOM 662 N N . ARG A 1 87 ? -7.528 -1.898 3.202 1.00 86.12 87 ARG A N 1
ATOM 663 C CA . ARG A 1 87 ? -8.600 -2.142 4.175 1.00 86.12 87 ARG A CA 1
ATOM 664 C C . ARG A 1 87 ? -9.614 -1.004 4.200 1.00 86.12 87 ARG A C 1
ATOM 666 O O . ARG A 1 87 ? -9.204 0.145 3.918 1.00 86.12 87 ARG A O 1
#

Sequence (87 aa):
MYPPPVASHLGAPLPPHKVERGLSGRQRAILSLLNDAPDGLALREIVDLLGNGDDERRRVRSDLADLRAMGLAVAIGHGRGARWWRR

Secondary structure (DSSP, 8-state):
-PPPP------PPPPHHHHHHH--HHHHHHHHHHHH-TT-EEHHHHHHHH---TTHHHHHHHHHHHHHHTTSEEEESSGGG-EEEE-

pLDDT: mean 81.53, std 15.65, range [48.09, 95.12]

Radius of gyration: 16.99 Å; chains: 1; bounding box: 27×30×63 Å

Foldseek 3Di:
DDDDDDDDPPPDLDDPVVVVVPDDPLLVVLLVVQVVDPVFAFLVRSQVVVDDDPVSSVVSVVSQVVCVVSVQWDWDDDDRPIGIHGD